Protein AF-A0A0C2D044-F1 (afdb_monomer_lite)

pLDDT: mean 78.39, std 12.17, range [43.31, 90.12]

Secondary structure (DSSP, 8-state):
---PPEEEEETSSPPPHHHHHHHHHHHHHHTTTS--EEEESS-GGGGGGTSS-HHHHHHHHHHHHTT--------S-HHHHHHHHHHHHHHHHTT-----------

Organism: NCBI:txid215803

Structure (mmCIF, N/CA/C/O backbone):
data_AF-A0A0C2D044-F1
#
_entry.id   AF-A0A0C2D044-F1
#
loop_
_atom_site.group_PDB
_atom_site.id
_atom_site.type_symbol
_atom_site.label_atom_id
_atom_site.label_alt_id
_atom_site.label_comp_id
_atom_site.label_asym_id
_atom_site.label_entity_id
_atom_site.label_seq_id
_atom_site.pdbx_PDB_ins_code
_atom_site.Cartn_x
_atom_site.Cartn_y
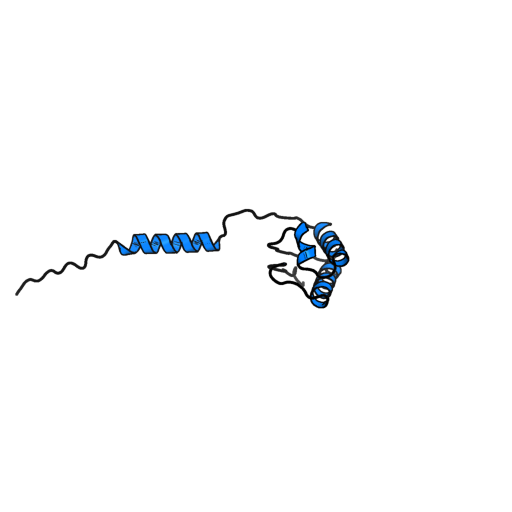_atom_site.Cartn_z
_atom_site.occupancy
_atom_site.B_iso_or_equiv
_atom_site.auth_seq_id
_atom_site.auth_comp_id
_atom_site.auth_asym_id
_atom_site.auth_atom_id
_atom_site.pdbx_PDB_model_num
ATOM 1 N N . MET A 1 1 ? -14.509 -17.974 -12.155 1.00 43.84 1 MET A N 1
ATOM 2 C CA . MET A 1 1 ? -14.196 -16.533 -12.031 1.00 43.84 1 MET A CA 1
ATOM 3 C C . MET A 1 1 ? -13.326 -16.357 -10.796 1.00 43.84 1 MET A C 1
ATOM 5 O O . MET A 1 1 ? -13.765 -16.732 -9.722 1.00 43.84 1 MET A O 1
ATOM 9 N N . CYS A 1 2 ? -12.073 -15.919 -10.937 1.00 54.06 2 CYS A N 1
ATOM 10 C CA . CYS A 1 2 ? -11.163 -15.745 -9.799 1.00 54.06 2 CYS A CA 1
ATOM 11 C C . CYS A 1 2 ? -11.289 -14.292 -9.317 1.00 54.06 2 CYS A C 1
ATOM 13 O O . CYS A 1 2 ? -11.057 -13.386 -10.118 1.00 54.06 2 CYS A O 1
ATOM 15 N N . GLY A 1 3 ? -11.728 -14.083 -8.073 1.00 68.00 3 GLY A N 1
ATOM 16 C CA . GLY A 1 3 ? -11.993 -12.757 -7.504 1.00 68.00 3 GLY A CA 1
ATOM 17 C C . GLY A 1 3 ? -10.762 -11.842 -7.438 1.00 68.00 3 GLY A C 1
ATOM 18 O O . GLY A 1 3 ? -9.633 -12.232 -7.773 1.00 68.00 3 GLY A O 1
ATOM 19 N N . ALA A 1 4 ? -10.993 -10.601 -7.011 1.00 70.88 4 ALA A N 1
ATOM 20 C CA . ALA A 1 4 ? -9.926 -9.662 -6.693 1.00 70.88 4 ALA A CA 1
ATOM 21 C C . ALA A 1 4 ? -9.189 -10.151 -5.433 1.00 70.88 4 ALA A C 1
ATOM 23 O O . ALA A 1 4 ? -9.840 -10.359 -4.410 1.00 70.88 4 ALA A O 1
ATOM 24 N N . PRO A 1 5 ? -7.867 -10.382 -5.473 1.00 74.62 5 PRO A N 1
ATOM 25 C CA . PRO A 1 5 ? -7.112 -10.633 -4.257 1.00 74.62 5 PRO A CA 1
ATOM 26 C C . PRO A 1 5 ? -7.129 -9.372 -3.386 1.00 74.62 5 PRO A C 1
ATOM 28 O O . PRO A 1 5 ? -6.994 -8.256 -3.895 1.00 74.62 5 PRO A O 1
ATOM 31 N N . HIS A 1 6 ? -7.302 -9.563 -2.082 1.00 80.19 6 HIS A N 1
ATOM 32 C CA . HIS A 1 6 ? -7.165 -8.511 -1.081 1.00 80.19 6 HIS A CA 1
ATOM 33 C C . HIS A 1 6 ? -5.801 -8.671 -0.410 1.00 80.19 6 HIS A C 1
ATOM 35 O O . HIS A 1 6 ? -5.498 -9.743 0.115 1.00 80.19 6 HIS A O 1
ATOM 41 N N . ILE A 1 7 ? -4.976 -7.628 -0.473 1.00 84.62 7 ILE A N 1
ATOM 42 C CA . ILE A 1 7 ? -3.704 -7.550 0.247 1.00 84.62 7 ILE A CA 1
ATOM 43 C C . ILE A 1 7 ? -3.920 -6.578 1.403 1.00 84.62 7 ILE A C 1
ATOM 45 O O . ILE A 1 7 ? -4.119 -5.385 1.174 1.00 84.62 7 ILE A O 1
ATOM 49 N N . ASP A 1 8 ? -3.932 -7.108 2.622 1.00 84.94 8 ASP A N 1
ATOM 50 C CA . ASP A 1 8 ? -4.214 -6.346 3.839 1.00 84.94 8 ASP A CA 1
ATOM 51 C C . ASP A 1 8 ? -2.913 -5.993 4.582 1.00 84.94 8 ASP A C 1
ATOM 53 O O . ASP A 1 8 ? -1.929 -6.732 4.497 1.00 84.94 8 ASP A O 1
ATOM 57 N N . ASP A 1 9 ? -2.918 -4.872 5.305 1.00 83.56 9 ASP A N 1
ATOM 58 C CA . ASP A 1 9 ? -1.872 -4.438 6.242 1.00 83.56 9 ASP A CA 1
ATOM 59 C C . ASP A 1 9 ? -0.445 -4.319 5.657 1.00 83.56 9 ASP A C 1
ATOM 61 O O . ASP A 1 9 ? 0.558 -4.632 6.312 1.00 83.56 9 ASP A O 1
ATOM 65 N N . LEU A 1 10 ? -0.313 -3.802 4.429 1.00 82.56 10 LEU A N 1
ATOM 66 C CA . LEU A 1 10 ? 1.010 -3.509 3.869 1.00 82.56 10 LEU A CA 1
ATOM 67 C C . LEU A 1 10 ? 1.747 -2.461 4.703 1.00 82.56 10 LEU A C 1
ATOM 69 O O . LEU A 1 10 ? 1.258 -1.345 4.889 1.00 82.56 10 LEU A O 1
ATOM 73 N N . GLY A 1 11 ? 2.966 -2.806 5.118 1.00 75.94 11 GLY A N 1
ATOM 74 C CA . GLY A 1 11 ? 3.865 -1.906 5.841 1.00 75.94 11 GLY A CA 1
ATOM 75 C C . GLY A 1 11 ? 3.977 -2.145 7.343 1.00 75.94 11 GLY A C 1
ATOM 76 O O . GLY A 1 11 ? 4.702 -1.411 8.007 1.00 75.94 11 GLY A O 1
ATOM 77 N N . TYR A 1 12 ? 3.332 -3.183 7.885 1.00 76.88 12 TYR A N 1
ATOM 78 C CA . TYR A 1 12 ? 3.559 -3.586 9.277 1.00 76.88 12 TYR A CA 1
ATOM 79 C C . TYR A 1 12 ? 4.913 -4.285 9.489 1.00 76.88 12 TYR A C 1
ATOM 81 O O . TYR A 1 12 ? 5.553 -4.113 10.525 1.00 76.88 12 TYR A O 1
ATOM 89 N N . LEU A 1 13 ? 5.362 -5.062 8.500 1.00 76.56 13 LEU A N 1
ATOM 90 C CA . LEU A 1 13 ? 6.658 -5.741 8.500 1.00 76.56 13 LEU A CA 1
ATOM 91 C C . LEU A 1 13 ? 7.566 -5.126 7.435 1.00 76.56 13 LEU A C 1
ATOM 93 O O . LEU A 1 13 ? 7.107 -4.784 6.343 1.00 76.56 13 LEU A O 1
ATOM 97 N N . SER A 1 14 ? 8.858 -5.014 7.741 1.00 75.81 14 SER A N 1
ATOM 98 C CA . SER A 1 14 ? 9.866 -4.704 6.732 1.00 75.81 14 SER A CA 1
ATOM 99 C C . SER A 1 14 ? 10.016 -5.884 5.771 1.00 75.81 14 SER A C 1
ATOM 101 O O . SER A 1 14 ? 10.042 -7.049 6.177 1.00 75.81 14 SER A O 1
ATOM 103 N N . TYR A 1 15 ? 10.098 -5.583 4.479 1.00 79.56 15 TYR A N 1
ATOM 104 C CA . TYR A 1 15 ? 10.247 -6.589 3.437 1.00 79.56 15 TYR A CA 1
ATOM 105 C C . TYR A 1 15 ? 11.728 -6.888 3.197 1.00 79.56 15 TYR A C 1
ATOM 107 O O . TYR A 1 15 ? 12.554 -5.980 3.111 1.00 79.56 15 TYR A O 1
ATOM 115 N N . ASP A 1 16 ? 12.069 -8.170 3.038 1.00 81.25 16 ASP A N 1
ATOM 116 C CA . ASP A 1 16 ? 13.324 -8.540 2.384 1.00 81.25 16 ASP A CA 1
ATOM 117 C C . ASP A 1 16 ? 13.194 -8.317 0.863 1.00 81.25 16 ASP A C 1
ATOM 119 O O . ASP A 1 16 ? 12.098 -8.118 0.328 1.00 81.25 16 ASP A O 1
ATOM 123 N N . ALA A 1 17 ? 14.321 -8.328 0.146 1.00 79.81 17 ALA A N 1
ATOM 124 C CA . ALA A 1 17 ? 14.317 -8.056 -1.294 1.00 79.81 17 ALA A CA 1
ATOM 125 C C . ALA A 1 17 ? 13.436 -9.050 -2.068 1.00 79.81 17 ALA A C 1
ATOM 127 O O . ALA A 1 17 ? 12.710 -8.663 -2.977 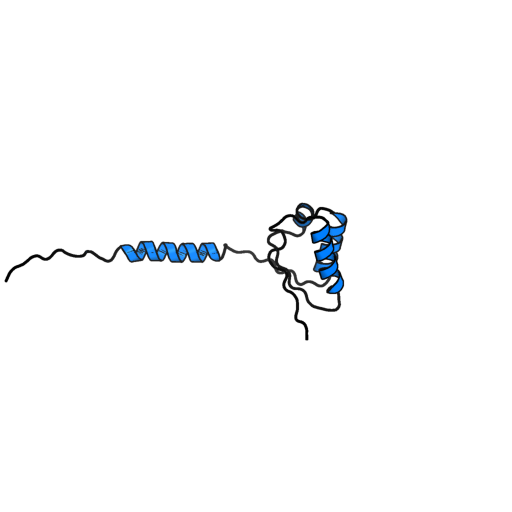1.00 79.81 17 ALA A O 1
ATOM 128 N N . ARG A 1 18 ? 13.420 -10.318 -1.642 1.00 82.75 18 ARG A N 1
ATOM 129 C CA . ARG A 1 18 ? 12.631 -11.372 -2.289 1.00 82.75 18 ARG A CA 1
ATOM 130 C C . ARG A 1 18 ? 11.131 -11.156 -2.113 1.00 82.75 18 ARG A C 1
ATOM 132 O O . ARG A 1 18 ? 10.380 -11.306 -3.072 1.00 82.75 18 ARG A O 1
ATOM 139 N N . ASN A 1 19 ? 10.681 -10.794 -0.916 1.00 83.44 19 ASN A N 1
ATOM 140 C CA . ASN A 1 19 ? 9.269 -10.545 -0.646 1.00 83.44 19 ASN A CA 1
ATOM 141 C C . ASN A 1 19 ? 8.782 -9.277 -1.364 1.00 83.44 19 ASN A C 1
ATOM 143 O O . ASN A 1 19 ? 7.650 -9.250 -1.851 1.00 83.44 19 ASN A O 1
ATOM 147 N N . ALA A 1 20 ? 9.642 -8.260 -1.487 1.00 83.06 20 ALA A N 1
ATOM 148 C CA . ALA A 1 20 ? 9.372 -7.076 -2.301 1.00 83.06 20 ALA A CA 1
ATOM 149 C C . ALA A 1 20 ? 9.180 -7.439 -3.785 1.00 83.06 20 ALA A C 1
ATOM 151 O O . ALA A 1 20 ? 8.198 -7.022 -4.403 1.00 83.06 20 ALA A O 1
ATOM 152 N N . ASP A 1 21 ? 10.061 -8.279 -4.335 1.00 84.12 21 ASP A N 1
ATOM 153 C CA . ASP A 1 21 ? 9.970 -8.748 -5.720 1.00 84.12 21 ASP A CA 1
ATOM 154 C C . ASP A 1 21 ? 8.709 -9.591 -5.962 1.00 84.12 21 ASP A C 1
ATOM 156 O O . ASP A 1 21 ? 8.050 -9.453 -6.995 1.00 84.12 21 ASP A O 1
ATOM 160 N N . LEU A 1 22 ? 8.322 -10.441 -5.005 1.00 86.31 22 LEU A N 1
ATOM 161 C CA . LEU A 1 22 ? 7.081 -11.219 -5.085 1.00 86.31 22 LEU A CA 1
ATOM 162 C C . LEU A 1 22 ? 5.848 -10.312 -5.121 1.00 86.31 22 LEU A C 1
ATOM 164 O O . LEU A 1 22 ? 4.973 -10.505 -5.970 1.00 86.31 22 LEU A O 1
ATOM 168 N N . LEU A 1 23 ? 5.786 -9.302 -4.249 1.00 84.88 23 LEU A N 1
ATOM 169 C CA . LEU A 1 23 ? 4.701 -8.321 -4.262 1.00 84.88 23 LEU A CA 1
ATOM 170 C C . LEU A 1 23 ? 4.661 -7.573 -5.599 1.00 84.88 23 LEU A C 1
ATOM 172 O O . LEU A 1 23 ? 3.592 -7.435 -6.196 1.00 84.88 23 LEU A O 1
ATOM 176 N N . PHE A 1 24 ? 5.822 -7.165 -6.112 1.00 85.94 24 PHE A N 1
ATOM 177 C CA . PHE A 1 24 ? 5.933 -6.526 -7.417 1.00 85.94 24 PHE A CA 1
ATOM 178 C C . PHE A 1 24 ? 5.407 -7.409 -8.550 1.00 85.94 24 PHE A C 1
ATOM 180 O O . PHE A 1 24 ? 4.673 -6.924 -9.414 1.00 85.94 24 PHE A O 1
ATOM 187 N N . GLN A 1 25 ? 5.708 -8.709 -8.542 1.00 87.00 25 GLN A N 1
ATOM 188 C CA . GLN A 1 25 ? 5.171 -9.647 -9.529 1.00 87.00 25 GLN A CA 1
ATOM 189 C C . GLN A 1 25 ? 3.652 -9.805 -9.416 1.00 87.00 25 GLN A C 1
ATOM 191 O O . GLN A 1 25 ? 2.970 -9.856 -10.441 1.00 87.00 25 GLN A O 1
ATOM 196 N N . VAL A 1 26 ? 3.107 -9.877 -8.199 1.00 87.25 26 VAL A N 1
ATOM 197 C CA . VAL A 1 26 ? 1.655 -9.980 -7.980 1.00 87.25 26 VAL A CA 1
ATOM 198 C C . VAL A 1 26 ? 0.943 -8.737 -8.502 1.00 87.25 26 VAL A C 1
ATOM 200 O O . VAL A 1 26 ? -0.015 -8.869 -9.267 1.00 87.25 26 VAL A O 1
ATOM 203 N N . VAL A 1 27 ? 1.437 -7.547 -8.145 1.00 86.88 27 VAL A N 1
ATOM 204 C CA . VAL A 1 27 ? 0.892 -6.274 -8.629 1.00 86.88 27 VAL A CA 1
ATOM 205 C C . VAL A 1 27 ? 1.020 -6.189 -10.145 1.00 86.88 27 VAL A C 1
ATOM 207 O O . VAL A 1 27 ? 0.023 -5.954 -10.813 1.00 86.88 27 VAL A O 1
ATOM 210 N N . SER A 1 28 ? 2.190 -6.485 -10.714 1.00 86.19 28 SER A N 1
ATOM 211 C CA . SER A 1 28 ? 2.423 -6.400 -12.163 1.00 86.19 28 SER A CA 1
ATOM 212 C C . SER A 1 28 ? 1.557 -7.365 -12.977 1.00 86.19 28 SER A C 1
ATOM 214 O O . SER A 1 28 ? 1.120 -7.020 -14.065 1.00 86.19 28 SER A O 1
ATOM 216 N N . ARG A 1 29 ? 1.262 -8.569 -12.467 1.00 85.12 29 ARG A N 1
ATOM 217 C CA . ARG A 1 29 ? 0.370 -9.531 -13.149 1.00 85.12 29 ARG A CA 1
ATOM 218 C C . ARG A 1 29 ? -1.110 -9.148 -13.072 1.00 85.12 29 ARG A C 1
ATOM 220 O O . ARG A 1 29 ? -1.922 -9.687 -13.824 1.00 85.12 29 ARG A O 1
ATOM 227 N N . ARG A 1 30 ? -1.483 -8.318 -12.097 1.00 83.19 30 ARG A N 1
ATOM 228 C CA . ARG A 1 30 ? -2.860 -7.843 -11.887 1.00 83.19 30 ARG A CA 1
ATOM 229 C C . ARG A 1 30 ? -3.088 -6.458 -12.481 1.00 83.19 30 ARG A C 1
ATOM 231 O O . ARG A 1 30 ? -4.223 -6.159 -12.830 1.00 83.19 30 ARG A O 1
ATOM 238 N N . TYR A 1 31 ? -2.025 -5.679 -12.641 1.00 79.75 31 TYR A N 1
ATOM 239 C CA . TYR A 1 31 ? -2.004 -4.399 -13.326 1.00 79.75 31 TYR A CA 1
ATOM 240 C C . TYR A 1 31 ? -2.541 -4.559 -14.751 1.00 79.75 31 TYR A C 1
ATOM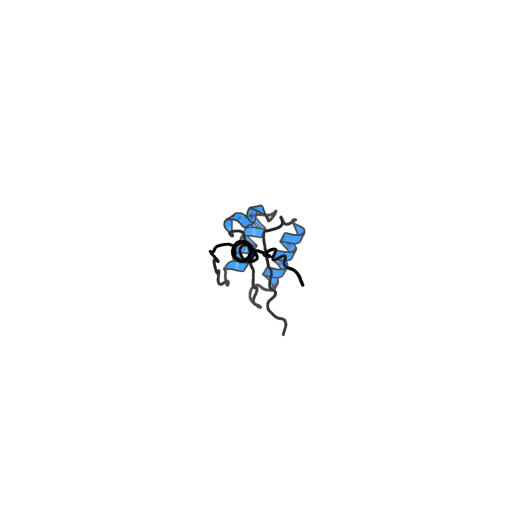 242 O O . TYR A 1 31 ? -1.946 -5.294 -15.533 1.00 79.75 31 TYR A O 1
ATOM 250 N N . GLU A 1 32 ? -3.671 -3.898 -15.032 1.00 71.50 32 GLU A N 1
ATOM 251 C CA . GLU A 1 32 ? -4.509 -3.943 -16.249 1.00 71.50 32 GLU A CA 1
ATOM 252 C C . GLU A 1 32 ? -5.640 -4.995 -16.289 1.00 71.50 32 GLU A C 1
ATOM 254 O O . GLU A 1 32 ? -6.792 -4.584 -16.439 1.00 71.50 32 GLU A O 1
ATOM 259 N N . PRO A 1 33 ? -5.431 -6.323 -16.144 1.00 78.75 33 PRO A N 1
ATOM 260 C CA . PRO A 1 33 ? -6.499 -7.278 -16.431 1.00 78.75 33 PRO A CA 1
ATOM 261 C C . PRO A 1 33 ? -7.469 -7.525 -15.268 1.00 78.75 33 PRO A C 1
ATOM 263 O O . PRO A 1 33 ? -8.523 -8.122 -15.499 1.00 78.75 33 PRO A O 1
ATOM 266 N N . ARG A 1 34 ? -7.125 -7.192 -14.008 1.00 78.81 34 ARG A N 1
ATOM 267 C CA . ARG A 1 34 ? -7.946 -7.550 -12.829 1.00 78.81 34 ARG A CA 1
ATOM 268 C C . ARG A 1 34 ? -7.825 -6.539 -11.687 1.00 78.81 34 ARG A C 1
ATOM 270 O O . ARG A 1 34 ? -6.760 -5.995 -11.441 1.00 78.81 34 ARG A O 1
ATOM 277 N N . SER A 1 35 ? -8.899 -6.371 -10.917 1.00 83.56 35 SER A N 1
ATOM 278 C CA . SER A 1 35 ? -8.891 -5.528 -9.720 1.00 83.56 35 SER A CA 1
ATOM 279 C C . SER A 1 35 ? -8.006 -6.098 -8.602 1.00 83.56 35 SER A C 1
ATOM 281 O O . SER A 1 35 ? -7.858 -7.317 -8.446 1.00 83.56 35 SER A O 1
ATOM 283 N N . LEU A 1 36 ? -7.429 -5.183 -7.824 1.00 86.69 36 LEU A N 1
ATOM 284 C CA . LEU A 1 36 ? -6.615 -5.425 -6.637 1.00 86.69 36 LEU A CA 1
ATOM 285 C C . LEU A 1 36 ? -7.083 -4.452 -5.552 1.00 86.69 36 LEU A C 1
ATOM 287 O O . LEU A 1 36 ? -7.157 -3.251 -5.807 1.00 86.69 36 LEU A O 1
ATOM 291 N N . VAL A 1 37 ? -7.392 -4.962 -4.359 1.00 88.69 37 VAL A N 1
ATOM 292 C CA . VAL A 1 37 ? -7.663 -4.121 -3.185 1.00 88.69 37 VAL A CA 1
ATOM 293 C C . VAL A 1 37 ? -6.471 -4.220 -2.253 1.00 88.69 37 VAL A C 1
ATOM 295 O O . VAL A 1 37 ? -5.992 -5.318 -1.962 1.00 88.69 37 VAL A O 1
ATOM 298 N N . LEU A 1 38 ? -5.998 -3.061 -1.817 1.00 89.00 38 LEU A N 1
ATOM 299 C CA . LEU A 1 38 ? -4.781 -2.915 -1.047 1.00 89.00 38 LEU A CA 1
ATOM 300 C C . LEU A 1 38 ? -5.051 -1.983 0.129 1.00 89.00 38 LEU A C 1
ATOM 302 O O . LEU A 1 38 ? -5.540 -0.870 -0.070 1.00 89.00 38 LEU A O 1
ATOM 306 N N . THR A 1 39 ? -4.731 -2.427 1.340 1.00 89.88 39 THR A N 1
ATOM 307 C CA . THR A 1 39 ? -4.766 -1.581 2.536 1.00 89.88 39 THR A CA 1
ATOM 308 C C . THR A 1 39 ? -3.346 -1.404 3.071 1.00 89.88 39 THR A C 1
ATOM 310 O O . THR A 1 39 ? -2.485 -2.279 2.962 1.00 89.88 39 THR A O 1
ATOM 313 N N . THR A 1 40 ? -3.072 -0.221 3.606 1.00 89.31 40 THR A N 1
ATOM 314 C CA . THR A 1 40 ? -1.786 0.103 4.217 1.00 89.31 40 THR A CA 1
ATOM 315 C C . THR A 1 40 ? -2.007 1.119 5.324 1.00 89.31 40 THR A C 1
ATOM 317 O O . THR A 1 40 ? -2.870 1.995 5.226 1.00 89.31 40 THR A O 1
ATOM 320 N N . ASN A 1 41 ? -1.222 0.995 6.387 1.00 87.81 41 ASN A N 1
ATOM 321 C CA . ASN A 1 41 ? -1.132 1.980 7.458 1.00 87.81 41 ASN A CA 1
ATOM 322 C C . ASN A 1 41 ? -0.046 3.040 7.192 1.00 87.81 41 ASN A C 1
ATOM 324 O O . ASN A 1 41 ? 0.074 3.987 7.968 1.00 87.81 41 ASN A O 1
ATOM 328 N N . LEU A 1 42 ? 0.738 2.890 6.120 1.00 87.94 42 LEU A N 1
ATOM 329 C CA . LEU A 1 42 ? 1.806 3.808 5.740 1.00 87.94 42 LEU A CA 1
ATOM 330 C C . LEU A 1 42 ? 1.384 4.682 4.564 1.00 87.94 42 LEU A C 1
ATOM 332 O O . LEU A 1 42 ? 0.778 4.221 3.595 1.00 87.94 42 LEU A O 1
ATOM 336 N N . ALA A 1 43 ? 1.771 5.955 4.612 1.00 87.75 43 ALA A N 1
ATOM 337 C CA . ALA A 1 43 ? 1.652 6.818 3.449 1.00 87.75 43 ALA A CA 1
ATOM 338 C C . ALA A 1 43 ? 2.608 6.337 2.346 1.00 87.75 43 ALA A C 1
ATOM 340 O O . ALA A 1 43 ? 3.711 5.878 2.636 1.00 87.75 43 ALA A O 1
ATOM 341 N N . PHE A 1 44 ? 2.239 6.519 1.073 1.00 87.69 44 PHE A N 1
ATOM 342 C CA . PHE A 1 44 ? 3.087 6.128 -0.066 1.00 87.69 44 PHE A CA 1
ATOM 343 C C . PHE A 1 44 ? 4.500 6.732 -0.015 1.00 87.69 44 PHE A C 1
ATOM 345 O O . PHE A 1 44 ? 5.454 6.113 -0.473 1.00 87.69 44 PHE A O 1
ATOM 352 N N . ARG A 1 45 ? 4.655 7.917 0.590 1.00 87.25 45 ARG A N 1
ATOM 353 C CA . ARG A 1 45 ? 5.962 8.561 0.799 1.00 87.25 45 ARG A CA 1
ATOM 354 C C . ARG A 1 45 ? 6.896 7.745 1.697 1.00 87.25 45 ARG A C 1
ATOM 356 O O . ARG A 1 45 ? 8.107 7.840 1.546 1.00 87.25 45 ARG A O 1
ATOM 363 N N . ASP A 1 46 ? 6.335 6.957 2.607 1.00 88.12 46 ASP A N 1
ATOM 364 C CA . ASP A 1 46 ? 7.086 6.214 3.616 1.00 88.12 46 ASP A CA 1
ATOM 365 C C . ASP A 1 46 ? 7.358 4.765 3.173 1.00 88.12 46 ASP A C 1
ATOM 367 O O . ASP A 1 46 ? 8.136 4.055 3.806 1.00 88.12 46 ASP A O 1
ATOM 371 N N . TRP A 1 47 ? 6.794 4.322 2.044 1.00 87.19 47 TRP A N 1
ATOM 372 C CA . TRP A 1 47 ? 7.034 2.988 1.484 1.00 87.19 47 TRP A CA 1
ATOM 373 C C . TRP A 1 47 ? 8.516 2.681 1.194 1.00 87.19 47 TRP A C 1
ATOM 375 O O . TRP A 1 47 ? 8.941 1.560 1.465 1.00 87.19 47 TRP A O 1
ATOM 385 N N . PRO A 1 48 ? 9.364 3.623 0.732 1.00 85.50 48 PRO A N 1
ATOM 386 C CA . PRO A 1 48 ? 10.793 3.352 0.559 1.00 85.50 48 PRO A CA 1
ATOM 387 C C . PRO A 1 48 ? 11.530 2.948 1.847 1.00 85.50 48 PRO A C 1
ATOM 389 O O . PRO A 1 48 ? 12.654 2.471 1.760 1.00 85.50 48 PRO A O 1
ATOM 392 N N . SER A 1 49 ? 10.931 3.130 3.034 1.00 83.94 49 SER A N 1
ATOM 393 C CA . SER A 1 49 ? 11.516 2.677 4.307 1.00 83.94 49 SER A CA 1
ATOM 394 C C . SER A 1 49 ? 11.296 1.187 4.597 1.00 83.94 49 SER A C 1
ATOM 396 O O . SER A 1 49 ? 12.094 0.577 5.305 1.00 83.94 49 SER A O 1
ATOM 398 N N . ILE A 1 50 ? 10.231 0.594 4.048 1.00 84.31 50 ILE A N 1
ATOM 399 C CA . ILE A 1 50 ? 9.875 -0.820 4.257 1.00 84.31 50 ILE A CA 1
ATOM 400 C C . ILE A 1 50 ? 10.369 -1.724 3.129 1.00 84.31 50 ILE A C 1
ATOM 402 O O . ILE A 1 50 ? 10.453 -2.936 3.317 1.00 84.31 50 ILE A O 1
ATOM 406 N N . PHE A 1 51 ? 10.679 -1.147 1.969 1.00 83.44 51 PHE A N 1
ATOM 407 C CA . PHE A 1 51 ? 11.168 -1.861 0.800 1.00 83.44 51 PHE A CA 1
ATOM 408 C C . PHE A 1 51 ? 12.666 -1.592 0.603 1.00 83.44 51 PHE A C 1
ATOM 410 O O . PHE A 1 51 ? 13.088 -0.438 0.581 1.00 83.44 51 PHE A O 1
ATOM 417 N N . PRO A 1 52 ? 13.489 -2.629 0.389 1.00 77.56 52 PRO A N 1
ATOM 418 C CA . PRO A 1 52 ? 14.945 -2.486 0.354 1.00 77.56 52 PRO A CA 1
ATOM 419 C C . PRO A 1 52 ? 15.470 -1.780 -0.905 1.00 77.56 52 PRO A C 1
ATOM 421 O O . PRO A 1 52 ? 16.600 -1.301 -0.909 1.00 77.56 52 PRO A O 1
ATOM 424 N N . ASN A 1 53 ? 14.673 -1.713 -1.979 1.00 79.50 53 ASN A N 1
ATOM 425 C CA . ASN A 1 53 ? 15.038 -1.050 -3.229 1.00 79.50 53 ASN A CA 1
ATOM 426 C C . ASN A 1 53 ? 14.060 0.094 -3.541 1.00 79.50 53 ASN A C 1
ATOM 428 O O . ASN A 1 53 ? 12.912 -0.133 -3.941 1.00 79.50 53 ASN A O 1
ATOM 432 N N . SER A 1 54 ? 14.533 1.333 -3.400 1.00 75.94 54 SER A N 1
ATOM 433 C CA . SER A 1 54 ? 13.743 2.546 -3.634 1.00 75.94 54 SER A CA 1
ATOM 434 C C . SER A 1 54 ? 13.226 2.657 -5.073 1.00 75.94 54 SER A C 1
ATOM 436 O O . SER A 1 54 ? 12.086 3.067 -5.274 1.00 75.94 54 SER A O 1
ATOM 438 N N . ALA A 1 55 ? 13.998 2.222 -6.075 1.00 81.62 55 ALA A N 1
ATOM 439 C CA . ALA A 1 55 ? 13.572 2.260 -7.475 1.00 81.62 55 ALA A CA 1
ATOM 440 C C . ALA A 1 55 ? 12.420 1.278 -7.754 1.00 81.62 55 ALA A C 1
ATOM 442 O O . ALA A 1 55 ? 11.440 1.642 -8.405 1.00 81.62 55 ALA A O 1
ATOM 443 N N . CYS A 1 56 ? 12.503 0.058 -7.208 1.00 82.38 56 CYS A N 1
ATOM 444 C CA . CYS A 1 56 ? 11.424 -0.934 -7.299 1.00 82.38 56 CYS A CA 1
ATOM 445 C C . CYS A 1 56 ? 10.151 -0.428 -6.604 1.00 82.38 56 CYS A C 1
ATOM 447 O O . CYS A 1 56 ? 9.052 -0.543 -7.142 1.00 82.38 56 CYS A O 1
ATOM 449 N N . THR A 1 57 ? 10.316 0.223 -5.451 1.00 85.88 57 THR A N 1
ATOM 450 C CA . THR A 1 57 ? 9.215 0.801 -4.671 1.00 85.88 57 THR A CA 1
ATOM 451 C C . THR A 1 57 ? 8.468 1.878 -5.441 1.00 85.88 57 THR A C 1
ATOM 453 O O . THR A 1 57 ? 7.246 1.829 -5.536 1.00 85.88 57 THR A O 1
ATOM 456 N N . THR A 1 58 ? 9.184 2.831 -6.039 1.00 87.81 58 THR A N 1
ATOM 457 C CA . THR A 1 58 ? 8.565 3.886 -6.850 1.00 87.81 58 THR A CA 1
ATOM 458 C C . THR A 1 58 ? 7.802 3.292 -8.029 1.00 87.81 58 THR A C 1
ATOM 460 O O . THR A 1 58 ? 6.663 3.672 -8.281 1.00 87.81 58 THR A O 1
ATOM 463 N N . ALA A 1 59 ? 8.388 2.304 -8.708 1.00 88.31 59 ALA A N 1
ATOM 464 C CA . ALA A 1 59 ? 7.756 1.628 -9.835 1.00 88.31 59 ALA A CA 1
ATOM 465 C C . ALA A 1 59 ? 6.529 0.786 -9.419 1.00 88.31 59 ALA A C 1
ATOM 467 O O . ALA A 1 59 ? 5.604 0.602 -10.212 1.00 88.31 59 ALA A O 1
ATOM 468 N N . LEU A 1 60 ? 6.516 0.254 -8.193 1.00 87.94 60 LEU A N 1
ATOM 469 C CA . LEU A 1 60 ? 5.365 -0.429 -7.606 1.00 87.94 60 LEU A CA 1
ATOM 470 C C . LEU A 1 60 ? 4.234 0.559 -7.318 1.00 87.94 60 LEU A C 1
ATOM 472 O O . LEU A 1 60 ? 3.100 0.316 -7.724 1.00 87.94 60 LEU A O 1
ATOM 476 N N . ILE A 1 61 ? 4.554 1.664 -6.637 1.00 89.31 61 ILE A N 1
ATOM 477 C CA . ILE A 1 61 ? 3.595 2.721 -6.302 1.00 89.31 61 ILE A CA 1
ATOM 478 C C . ILE A 1 61 ? 2.946 3.238 -7.579 1.00 89.31 61 ILE A C 1
ATOM 480 O O . ILE A 1 61 ? 1.724 3.256 -7.647 1.00 89.31 61 ILE A O 1
ATOM 484 N N . ASP A 1 62 ? 3.745 3.571 -8.593 1.00 88.94 62 ASP A N 1
ATOM 485 C CA . ASP A 1 62 ? 3.274 4.061 -9.891 1.00 88.94 62 ASP A CA 1
ATOM 486 C C . ASP A 1 62 ? 2.218 3.129 -10.515 1.00 88.94 62 ASP A C 1
ATOM 488 O O . ASP A 1 62 ? 1.100 3.551 -10.812 1.00 88.94 62 ASP A O 1
ATOM 492 N N . ARG A 1 63 ? 2.506 1.821 -10.577 1.00 87.88 63 ARG A N 1
ATOM 493 C CA . ARG A 1 63 ? 1.558 0.815 -11.088 1.00 87.88 63 ARG A CA 1
ATOM 494 C C . ARG A 1 63 ? 0.283 0.716 -10.260 1.00 87.88 63 ARG A C 1
ATOM 496 O O . ARG A 1 63 ? -0.793 0.533 -10.822 1.00 87.88 63 ARG A O 1
ATOM 503 N N . VAL A 1 64 ? 0.387 0.799 -8.933 1.00 86.25 64 VAL A N 1
ATOM 504 C CA . VAL A 1 64 ? -0.790 0.743 -8.056 1.00 86.25 64 VAL A CA 1
ATOM 505 C C . VAL A 1 64 ? -1.655 1.983 -8.258 1.00 86.25 64 VAL A C 1
ATOM 507 O O . VAL A 1 64 ? -2.864 1.845 -8.398 1.00 86.25 64 VAL A O 1
ATOM 510 N N . ILE A 1 65 ? -1.068 3.181 -8.299 1.00 88.50 65 ILE A N 1
ATOM 511 C CA . ILE A 1 65 ? -1.831 4.436 -8.318 1.00 88.50 65 ILE A CA 1
ATOM 512 C C . ILE A 1 65 ? -2.393 4.795 -9.694 1.00 88.50 65 ILE A C 1
ATOM 514 O O . ILE A 1 65 ? -3.420 5.467 -9.747 1.00 88.50 65 ILE A O 1
ATOM 518 N N . HIS A 1 66 ? -1.774 4.343 -10.790 1.00 87.38 66 HIS A N 1
ATOM 519 C CA . HIS A 1 66 ? -2.144 4.756 -12.150 1.00 87.38 66 HIS A CA 1
ATOM 520 C C . HIS A 1 66 ? -3.629 4.510 -12.487 1.00 87.38 66 HIS A C 1
ATOM 522 O O . HIS A 1 66 ? -4.258 5.327 -13.160 1.00 87.38 66 HIS A O 1
ATOM 528 N N . HIS A 1 67 ? -4.221 3.432 -11.958 1.00 84.81 67 HIS A N 1
ATOM 529 C CA . HIS A 1 67 ? -5.646 3.104 -12.120 1.00 84.81 67 HIS A CA 1
ATOM 530 C C . HIS A 1 67 ? -6.378 2.846 -10.790 1.00 84.81 67 HIS A C 1
ATOM 532 O O . HIS A 1 67 ? -7.409 2.171 -10.773 1.00 84.81 67 HIS A O 1
ATOM 538 N N . ALA A 1 68 ? -5.873 3.364 -9.665 1.00 86.19 68 ALA A N 1
ATOM 539 C CA . ALA A 1 68 ? -6.511 3.165 -8.362 1.00 86.19 68 ALA A CA 1
ATOM 540 C C . ALA A 1 68 ? -7.436 4.312 -7.950 1.00 86.19 68 ALA A C 1
ATOM 542 O O . ALA A 1 68 ? -7.191 5.488 -8.211 1.00 86.19 68 ALA A O 1
ATOM 543 N N . SER A 1 69 ? -8.466 3.954 -7.183 1.00 88.94 69 SER A N 1
ATOM 544 C CA . SER A 1 69 ? -9.176 4.890 -6.317 1.00 88.94 69 SER A CA 1
ATOM 545 C C . SER A 1 69 ? -8.533 4.852 -4.932 1.00 88.94 69 SER A C 1
ATOM 547 O O . SER A 1 69 ? -8.603 3.838 -4.237 1.00 88.94 69 SER A O 1
ATOM 549 N N . VAL A 1 70 ? -7.870 5.940 -4.536 1.00 89.00 70 VAL A N 1
ATOM 550 C CA . VAL A 1 70 ? -7.210 6.034 -3.227 1.00 89.00 70 VAL A CA 1
ATOM 551 C C . VAL A 1 70 ? -8.192 6.593 -2.203 1.00 89.00 70 VAL A C 1
ATOM 553 O O . VAL A 1 70 ? -8.552 7.769 -2.242 1.00 89.00 70 VAL A O 1
ATOM 556 N N . ILE A 1 71 ? -8.596 5.756 -1.250 1.00 90.12 71 ILE A N 1
ATOM 557 C CA . ILE A 1 71 ? -9.487 6.149 -0.156 1.00 90.12 71 ILE A CA 1
ATOM 558 C C . ILE A 1 71 ? -8.643 6.363 1.097 1.00 90.12 71 ILE A C 1
ATOM 560 O O . ILE A 1 71 ? -8.133 5.418 1.692 1.00 90.12 71 ILE A O 1
ATOM 564 N N . THR A 1 72 ? -8.496 7.621 1.513 1.00 88.88 72 THR A N 1
ATOM 565 C CA . THR A 1 72 ? -7.802 7.937 2.767 1.00 88.88 72 THR A CA 1
ATOM 566 C C . THR A 1 72 ? -8.773 7.822 3.933 1.00 88.88 72 THR A C 1
ATOM 568 O O . THR A 1 72 ? -9.670 8.652 4.089 1.00 88.88 72 THR A O 1
ATOM 571 N N . ILE A 1 73 ? -8.575 6.818 4.781 1.00 87.38 73 ILE A N 1
ATOM 572 C CA . ILE A 1 73 ? -9.380 6.624 5.986 1.00 87.38 73 ILE A CA 1
ATOM 573 C C . ILE A 1 73 ? -8.742 7.415 7.130 1.00 87.38 73 ILE A C 1
ATOM 575 O O . ILE A 1 73 ? -7.610 7.155 7.531 1.00 87.38 73 ILE A O 1
ATOM 579 N N . LYS A 1 74 ? -9.479 8.393 7.663 1.00 83.88 74 LYS A N 1
ATOM 580 C CA . LYS A 1 74 ? -9.100 9.155 8.860 1.00 83.88 74 LYS A CA 1
ATOM 581 C C . LYS A 1 74 ? -10.137 8.902 9.944 1.00 83.88 74 LYS A C 1
ATOM 583 O O . LYS A 1 74 ? -11.331 9.041 9.699 1.00 83.88 74 LYS A O 1
ATOM 588 N N . GLY A 1 75 ? -9.698 8.556 11.147 1.00 82.00 75 GLY A N 1
ATOM 589 C CA . GLY A 1 75 ? -10.621 8.303 12.246 1.00 82.00 75 GLY A CA 1
ATOM 590 C C . GLY A 1 75 ? -9.927 7.843 13.517 1.00 82.00 75 GLY A C 1
ATOM 591 O O . GLY A 1 75 ? -8.756 7.468 13.512 1.00 82.00 75 GLY A O 1
ATOM 592 N N . LYS A 1 76 ? -10.672 7.879 14.626 1.00 78.00 76 LYS A N 1
ATOM 593 C CA . LYS A 1 76 ? -10.245 7.246 15.879 1.00 78.00 76 LYS A CA 1
ATOM 594 C C . LYS A 1 76 ? -10.209 5.731 15.674 1.00 78.00 76 LYS A C 1
ATOM 596 O O . LYS A 1 76 ? -11.074 5.184 14.994 1.00 78.00 76 LYS A O 1
ATOM 601 N N . ILE A 1 77 ? -9.232 5.065 16.287 1.00 83.94 77 ILE A N 1
ATOM 602 C CA . ILE A 1 77 ? -9.075 3.610 16.195 1.00 83.94 77 ILE A CA 1
ATOM 603 C C . ILE A 1 77 ? -10.354 2.940 16.704 1.00 83.94 77 ILE A C 1
ATOM 605 O O . ILE A 1 77 ? -10.730 3.111 17.864 1.00 83.94 77 ILE A O 1
ATOM 609 N N . TYR A 1 78 ? -11.006 2.173 15.832 1.00 84.44 78 TYR A N 1
ATOM 610 C CA . TYR A 1 78 ? -12.292 1.542 16.122 1.00 84.44 78 TYR A CA 1
ATOM 611 C C . TYR A 1 78 ? -12.209 0.602 17.335 1.00 84.44 78 TYR A C 1
ATOM 613 O O . TYR A 1 78 ? -12.983 0.740 18.277 1.00 84.44 78 TYR A O 1
ATOM 621 N N . ARG A 1 79 ? -11.174 -0.247 17.389 1.00 84.62 79 ARG A N 1
ATOM 622 C CA . ARG A 1 79 ? -10.944 -1.183 18.507 1.00 84.62 79 ARG A CA 1
ATOM 623 C C . ARG A 1 79 ? -10.763 -0.477 19.858 1.00 84.62 79 ARG A C 1
ATOM 625 O O . ARG A 1 79 ? -11.206 -0.979 20.882 1.00 84.62 79 ARG A O 1
ATOM 632 N N . LEU A 1 80 ? -10.146 0.711 19.871 1.00 81.25 80 LEU A N 1
ATOM 633 C CA . LEU A 1 80 ? -10.014 1.507 21.099 1.00 81.25 80 LEU A CA 1
ATOM 634 C C . LEU A 1 80 ? -11.346 2.116 21.538 1.00 81.25 80 LEU A C 1
ATOM 636 O O . LEU A 1 80 ? -11.522 2.394 22.719 1.00 81.25 80 LEU A O 1
ATOM 640 N N . ARG A 1 81 ? -12.264 2.374 20.603 1.00 82.12 81 ARG A N 1
ATOM 641 C CA . ARG A 1 81 ? -13.603 2.858 20.933 1.00 82.12 81 ARG A CA 1
ATOM 642 C C . ARG A 1 81 ? -14.425 1.755 21.597 1.00 82.12 81 ARG A C 1
ATOM 644 O O . ARG A 1 81 ? -15.016 2.038 22.629 1.00 82.12 81 ARG A O 1
ATOM 651 N N . GLU A 1 82 ? -14.422 0.538 21.054 1.00 84.81 82 GLU A N 1
ATOM 652 C CA . GLU A 1 82 ? -15.110 -0.611 21.672 1.00 84.81 82 GLU A CA 1
ATOM 653 C C . GLU A 1 82 ? -14.561 -0.897 23.070 1.00 84.81 82 GLU A C 1
ATOM 655 O O . GLU A 1 82 ? -15.319 -0.895 24.031 1.00 84.81 82 GLU A O 1
ATOM 660 N N . ALA A 1 83 ? -13.233 -0.962 23.221 1.00 83.88 83 ALA A N 1
ATOM 661 C CA . ALA A 1 83 ? -12.610 -1.181 24.526 1.00 83.88 83 ALA A CA 1
ATOM 662 C C . ALA A 1 83 ? -12.977 -0.109 25.574 1.00 83.88 83 ALA A C 1
ATOM 664 O O . ALA A 1 83 ? -13.028 -0.404 26.766 1.00 83.88 83 ALA A O 1
ATOM 665 N N . LYS A 1 84 ? -13.222 1.142 25.154 1.00 84.62 84 LYS A N 1
ATOM 666 C CA . LYS A 1 84 ? -13.694 2.205 26.056 1.00 84.62 84 LYS A CA 1
ATOM 667 C C . LYS A 1 84 ? -15.156 2.032 26.442 1.00 84.62 84 LYS A C 1
ATOM 669 O O . LYS A 1 84 ? -15.467 2.225 27.609 1.00 84.62 84 LYS A O 1
ATOM 674 N N . ILE A 1 85 ? -16.015 1.663 25.492 1.00 83.06 85 ILE A N 1
ATOM 675 C CA . ILE A 1 85 ? -17.436 1.398 25.753 1.00 83.06 85 ILE A CA 1
ATOM 676 C C . ILE A 1 85 ? -17.559 0.236 26.745 1.00 83.06 85 ILE A C 1
ATOM 678 O O . ILE A 1 85 ? -18.190 0.390 27.786 1.00 83.06 85 ILE A O 1
ATOM 682 N N . ASP A 1 86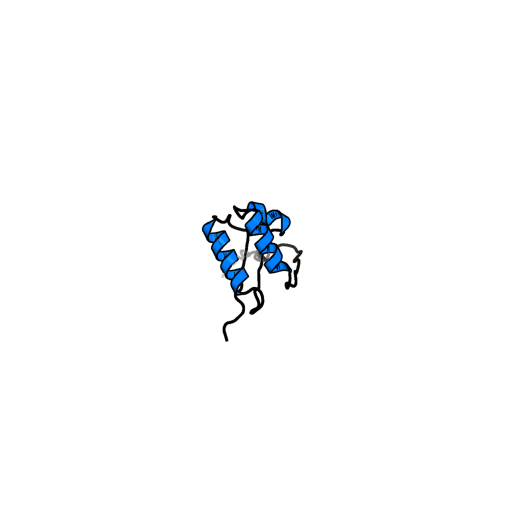 ? -16.845 -0.865 26.497 1.00 81.19 86 ASP A N 1
ATOM 683 C CA . ASP A 1 86 ? -16.827 -2.024 27.391 1.00 81.19 86 ASP A CA 1
ATOM 684 C C . ASP A 1 86 ? -16.301 -1.651 28.787 1.00 81.19 86 ASP A C 1
ATOM 686 O O . ASP A 1 86 ? -16.848 -2.071 29.808 1.00 81.19 86 ASP A O 1
ATOM 690 N N . ALA A 1 87 ? -15.244 -0.833 28.865 1.00 78.94 87 ALA A N 1
ATOM 691 C CA . ALA A 1 87 ? -14.703 -0.370 30.140 1.00 78.94 87 ALA A CA 1
ATOM 692 C C . ALA A 1 87 ? -15.681 0.545 30.901 1.00 78.94 87 ALA A C 1
ATOM 694 O O . ALA A 1 87 ? -15.806 0.420 32.120 1.00 78.94 87 ALA A O 1
ATOM 695 N N . GLU A 1 88 ? -16.381 1.443 30.206 1.00 76.31 88 GLU A N 1
ATOM 696 C CA . GLU A 1 88 ? -17.379 2.347 30.787 1.00 76.31 88 GLU A CA 1
ATOM 697 C C . GLU A 1 88 ? -18.587 1.567 31.332 1.00 76.31 88 GLU A C 1
ATOM 699 O O . GLU A 1 88 ? -18.983 1.789 32.479 1.00 76.31 88 GLU A O 1
ATOM 704 N N . GLU A 1 89 ? -19.094 0.576 30.591 1.00 75.00 89 GLU A N 1
ATOM 705 C CA . GLU A 1 89 ? -20.194 -0.293 31.035 1.00 75.00 89 GLU A CA 1
ATOM 706 C C . GLU A 1 89 ? -19.840 -1.095 32.301 1.00 75.00 89 GLU A C 1
ATOM 708 O O . GLU A 1 89 ? -20.663 -1.237 33.213 1.00 75.00 89 GLU A O 1
ATOM 713 N N . GLN A 1 90 ? -18.595 -1.570 32.414 1.00 70.25 90 GLN A N 1
ATOM 714 C CA . GLN A 1 90 ? -18.106 -2.300 33.592 1.00 70.25 90 GLN A CA 1
ATOM 715 C C . GLN A 1 90 ? -17.969 -1.412 34.837 1.00 70.25 90 GLN A C 1
ATOM 717 O O . GLN A 1 90 ? -18.124 -1.896 35.964 1.00 70.25 90 GLN A O 1
ATOM 722 N N . VAL A 1 91 ? -17.683 -0.119 34.656 1.00 67.81 91 VAL A N 1
ATOM 723 C CA . VAL A 1 91 ? -17.605 0.856 35.752 1.00 67.81 91 VAL A CA 1
ATOM 724 C C . VAL A 1 91 ? -19.008 1.245 36.222 1.00 67.81 91 VAL A C 1
ATOM 726 O O . VAL A 1 91 ? -19.256 1.272 37.429 1.00 67.81 91 VAL A O 1
ATOM 729 N N . THR A 1 92 ? -19.955 1.464 35.305 1.00 65.81 92 THR A N 1
ATOM 730 C CA . THR A 1 92 ? -21.341 1.813 35.662 1.00 65.81 92 THR A CA 1
ATOM 731 C C . THR A 1 92 ? -22.141 0.624 36.206 1.00 65.81 92 THR A C 1
ATOM 733 O O . THR A 1 92 ? -22.979 0.798 37.089 1.00 65.81 92 THR A O 1
ATOM 736 N N . GLY A 1 93 ? -21.859 -0.602 35.747 1.00 58.62 93 GLY A N 1
ATOM 737 C CA . GLY A 1 93 ? -22.563 -1.822 36.162 1.00 58.62 93 GLY A CA 1
ATOM 738 C C . GLY A 1 93 ? -22.187 -2.356 37.551 1.00 58.62 93 GLY A C 1
ATOM 739 O O . GLY A 1 93 ? -22.957 -3.103 38.155 1.00 58.62 93 GLY A O 1
ATOM 740 N N . LYS A 1 94 ? -21.034 -1.961 38.112 1.00 56.91 94 LYS A N 1
ATOM 741 C CA . LYS A 1 94 ? -20.576 -2.426 39.439 1.00 56.91 94 LYS A CA 1
ATOM 742 C C . LYS A 1 94 ? -21.164 -1.653 40.629 1.00 56.91 94 LYS A C 1
ATOM 744 O O . LYS A 1 94 ? -20.973 -2.080 41.765 1.00 56.91 94 LYS A O 1
ATOM 749 N N . ALA A 1 95 ? -21.921 -0.577 40.403 1.00 54.75 95 ALA A N 1
ATOM 750 C CA . ALA A 1 95 ? -22.505 0.235 41.477 1.00 54.75 95 ALA A CA 1
ATOM 751 C C . ALA A 1 95 ? -23.841 -0.300 42.049 1.00 54.75 95 ALA A C 1
ATOM 753 O O . ALA A 1 95 ? -24.324 0.223 43.051 1.00 54.75 95 ALA A O 1
ATOM 754 N N . ALA A 1 96 ? -24.435 -1.358 41.481 1.00 59.16 96 ALA A N 1
ATOM 755 C CA . ALA A 1 96 ? -25.763 -1.842 41.878 1.00 59.16 96 ALA A CA 1
ATOM 756 C C . ALA A 1 96 ? -25.761 -3.270 42.459 1.00 59.16 96 ALA A C 1
ATOM 758 O O . ALA A 1 96 ? -26.383 -4.175 41.905 1.00 59.16 96 ALA A O 1
ATOM 759 N N . LYS A 1 97 ? -25.122 -3.486 43.621 1.00 50.31 97 LYS A N 1
ATOM 760 C CA . LYS A 1 97 ? -25.604 -4.518 44.564 1.00 50.31 97 LYS A CA 1
ATOM 761 C C . LYS A 1 97 ? -25.149 -4.281 46.012 1.00 50.31 97 LYS A C 1
ATOM 763 O O . LYS A 1 97 ? -24.152 -4.863 46.441 1.00 50.31 9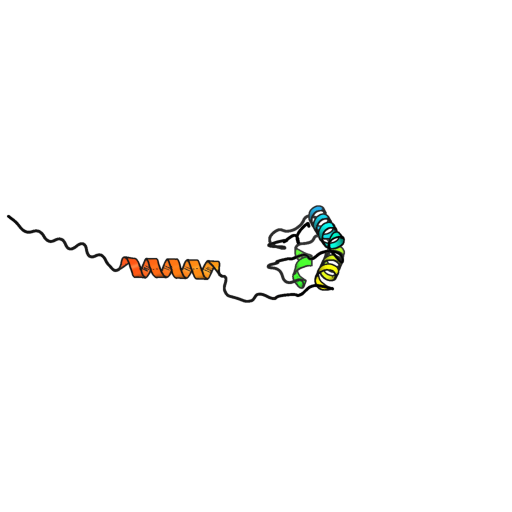7 LYS A O 1
ATOM 768 N N . PRO A 1 98 ? -25.909 -3.541 46.838 1.00 47.56 98 PRO A N 1
ATOM 769 C CA . PRO A 1 98 ? -25.825 -3.745 48.271 1.00 47.56 98 PRO A CA 1
ATOM 770 C C . PRO A 1 98 ? -26.583 -5.044 48.588 1.00 47.56 98 PRO A C 1
ATOM 772 O O . PRO A 1 98 ? -27.812 -5.075 48.616 1.00 47.56 98 PRO A O 1
ATOM 775 N N . ARG A 1 99 ? -25.869 -6.157 48.813 1.00 54.16 99 ARG A N 1
ATOM 776 C CA . ARG A 1 99 ? -26.456 -7.311 49.52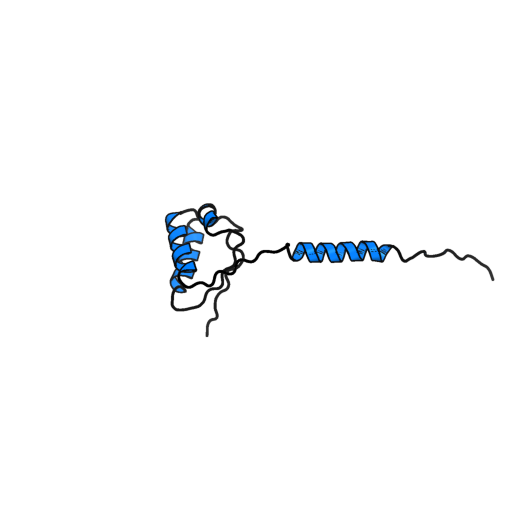1 1.00 54.16 99 ARG A CA 1
ATOM 777 C C . ARG A 1 99 ? -26.652 -6.888 50.975 1.00 54.16 99 ARG A C 1
ATOM 779 O O . ARG A 1 99 ? -25.762 -7.056 51.804 1.00 54.16 99 ARG A O 1
ATOM 786 N N . GLY A 1 100 ? -27.811 -6.300 51.258 1.00 48.78 100 GLY A N 1
ATOM 787 C CA . GLY A 1 100 ? -28.253 -6.003 52.613 1.00 48.78 100 GLY A CA 1
ATOM 788 C C . GLY A 1 100 ? -28.280 -7.277 53.456 1.00 48.78 100 GLY A C 1
ATOM 789 O O . GLY A 1 100 ? -28.965 -8.245 53.127 1.00 48.78 100 GLY A O 1
ATOM 790 N N . LYS A 1 101 ? -27.518 -7.271 54.552 1.00 53.66 101 LYS A N 1
ATOM 791 C CA . LYS A 1 101 ? -27.721 -8.167 55.693 1.00 53.66 101 LYS A CA 1
ATOM 792 C C . LYS A 1 101 ? -29.043 -7.777 56.359 1.00 53.66 101 LYS A C 1
ATOM 794 O O . LYS A 1 101 ? -29.129 -6.704 56.943 1.00 53.66 101 LYS A O 1
ATOM 799 N N . GLY A 1 102 ? -30.033 -8.663 56.309 1.00 43.31 102 GLY A N 1
ATOM 800 C CA . GLY A 1 102 ? -31.231 -8.618 57.145 1.00 43.31 102 GLY A CA 1
ATOM 801 C C . GLY A 1 102 ? -31.317 -9.904 57.958 1.00 43.31 102 GLY A C 1
ATOM 802 O O . GLY A 1 102 ? -31.660 -10.954 57.431 1.00 43.31 102 GLY A O 1
ATOM 803 N N . ARG A 1 103 ? -30.922 -9.821 59.226 1.00 57.41 103 ARG A N 1
ATOM 804 C CA . ARG A 1 103 ? -31.020 -10.863 60.252 1.00 57.41 103 ARG A CA 1
ATOM 805 C C . ARG A 1 103 ? -32.322 -10.623 61.013 1.00 57.41 103 ARG A C 1
ATOM 807 O O . ARG A 1 103 ? -32.349 -9.632 61.730 1.00 57.41 103 ARG A O 1
ATOM 814 N N . THR A 1 104 ? -33.313 -11.522 60.951 1.00 51.00 104 THR A N 1
ATOM 815 C CA . THR A 1 104 ? -34.319 -11.639 62.030 1.00 51.00 104 THR A CA 1
ATOM 816 C C . THR A 1 104 ? -35.077 -12.974 62.044 1.00 51.00 104 THR A C 1
ATOM 818 O O . THR A 1 104 ? -35.541 -13.466 61.024 1.00 51.00 104 THR A O 1
ATOM 821 N N . SER A 1 105 ? -35.158 -13.502 63.265 1.00 51.41 105 SER A N 1
ATOM 822 C CA . SER A 1 105 ? -35.879 -14.642 63.851 1.00 51.41 105 SER A CA 1
ATOM 823 C C . SER A 1 105 ? -37.243 -15.055 63.278 1.00 51.41 105 SER A C 1
ATOM 825 O O . SER A 1 105 ? -38.128 -14.206 63.144 1.00 51.41 105 SER A O 1
ATOM 827 N N . ARG A 1 106 ? -37.472 -16.372 63.198 1.00 53.72 106 ARG A N 1
ATOM 828 C CA . ARG A 1 106 ? -38.529 -17.091 63.937 1.00 53.72 106 ARG A CA 1
ATOM 829 C C . ARG A 1 106 ? -38.240 -18.586 63.967 1.00 53.72 106 ARG A C 1
ATOM 831 O O . ARG A 1 106 ? -37.666 -19.072 62.971 1.00 53.72 106 ARG A O 1
#

Foldseek 3Di:
DDAADEAEAPPPAADDQVRLVVLLVVLVVCQPPHDHHYDYPDDLVCQCVRHVDPVSSVVSVCSDPVPDDDDDDDDDDPVVVVVVVVVVCVVVVVPPDDPDDDDDDD

Sequence (106 aa):
MCGAPHIDDLGYLSYDARNADLLFQVVSRRYEPRSLVLTTNLAFRDWPSIFPNSACTTALIDRVIHHASVITIKGKIYRLREAKIDAEEQVTGKAAKPRGKGRTSR

Radius of gyration: 25.16 Å; chains: 1; bounding box: 54×26×80 Å

InterPro domains:
  IPR002611 IstB-like ATP-binding domain [PF01695] (7-83)
  IPR027417 P-loop containing nucleoside triphosphate hydrolase [G3DSA:3.40.50.300] (6-90)